Protein AF-A0A2U8WQA1-F1 (afdb_monomer_lite)

Foldseek 3Di:
DDDPPPPCPPPQPPSDDQVVQKDWALQSVLCLPPVGSDPVSSVVSVCCVVPVVQAWDDDPNIIMDGNSVNVVVVVVVVVVD

Radius of gyration: 15.13 Å; chains: 1; bounding box: 34×30×51 Å

pLDDT: mean 86.05, std 16.42, range [47.19, 97.81]

Structure (mmCIF, N/CA/C/O backbone):
data_AF-A0A2U8WQA1-F1
#
_entry.id   AF-A0A2U8WQA1-F1
#
loop_
_atom_site.group_PDB
_atom_site.id
_atom_site.type_symbol
_atom_site.label_atom_id
_atom_site.label_alt_id
_atom_site.label_comp_id
_atom_site.label_asym_id
_atom_site.label_entity_id
_atom_site.label_seq_id
_atom_site.pdbx_PDB_ins_code
_atom_site.Cartn_x
_atom_site.Cartn_y
_atom_site.Cartn_z
_atom_site.occupancy
_atom_site.B_iso_or_equiv
_atom_site.auth_seq_id
_atom_site.auth_comp_id
_atom_site.auth_asym_id
_atom_site.auth_atom_id
_atom_site.pdbx_PDB_model_num
ATOM 1 N N . MET A 1 1 ? -18.235 19.558 -32.822 1.00 47.19 1 MET A N 1
ATOM 2 C CA . MET A 1 1 ? -17.706 18.255 -32.372 1.00 47.19 1 MET A CA 1
ATOM 3 C C . MET A 1 1 ? -18.206 18.049 -30.952 1.00 47.19 1 MET A C 1
ATOM 5 O O . MET A 1 1 ? -17.838 18.867 -30.123 1.00 47.19 1 MET A O 1
ATOM 9 N N . PRO A 1 2 ? -19.120 17.109 -30.667 1.00 48.72 2 PRO A N 1
ATOM 10 C CA . PRO A 1 2 ? -19.568 16.897 -29.297 1.00 48.72 2 PRO A CA 1
ATOM 11 C C . PRO A 1 2 ? -18.494 16.104 -28.542 1.00 48.72 2 PRO A C 1
ATOM 13 O O . PRO A 1 2 ? -18.134 15.001 -28.952 1.00 48.72 2 PRO A O 1
ATOM 16 N N . GLU A 1 3 ? -17.957 16.686 -27.472 1.00 47.22 3 GLU A N 1
ATOM 17 C CA . GLU A 1 3 ? -17.106 15.975 -26.520 1.00 47.22 3 GLU A CA 1
ATOM 18 C C . GLU A 1 3 ? -17.937 14.890 -25.836 1.00 47.22 3 GLU A C 1
ATOM 20 O O . GLU A 1 3 ? -18.971 15.150 -25.218 1.00 47.22 3 GLU A O 1
ATOM 25 N N . ILE A 1 4 ? -17.501 13.645 -25.998 1.00 54.06 4 ILE A N 1
ATOM 26 C CA . ILE A 1 4 ? -18.085 12.489 -25.334 1.00 54.06 4 ILE A CA 1
ATOM 27 C C . ILE A 1 4 ? -17.800 12.659 -23.840 1.00 54.06 4 ILE A C 1
ATOM 29 O O . ILE A 1 4 ? -16.699 12.371 -23.375 1.00 54.06 4 ILE A O 1
ATOM 33 N N . VAL A 1 5 ? -18.793 13.134 -23.085 1.00 50.47 5 VAL A N 1
ATOM 34 C CA . VA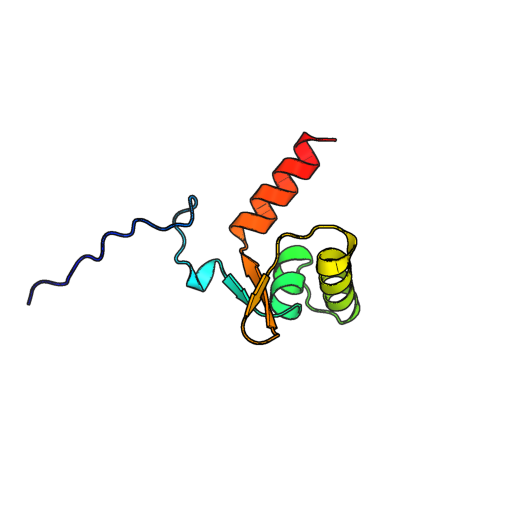L A 1 5 ? -18.789 13.078 -21.621 1.00 50.47 5 VAL A CA 1
ATOM 35 C C . VAL A 1 5 ? -18.848 11.602 -21.249 1.00 50.47 5 VAL A C 1
ATOM 37 O O . VAL A 1 5 ? -19.916 10.993 -21.164 1.00 50.47 5 VAL A O 1
ATOM 40 N N . ALA A 1 6 ? -17.675 10.989 -21.101 1.00 56.09 6 ALA A N 1
ATOM 41 C CA . ALA A 1 6 ? -17.556 9.670 -20.519 1.00 56.09 6 ALA A CA 1
ATOM 42 C C . ALA A 1 6 ? -18.174 9.749 -19.122 1.00 56.09 6 ALA A C 1
ATOM 44 O O . ALA A 1 6 ? -17.635 10.400 -18.231 1.00 56.09 6 ALA A O 1
ATOM 45 N N . ARG A 1 7 ? -19.344 9.127 -18.952 1.00 51.59 7 ARG A N 1
ATOM 46 C CA . ARG A 1 7 ? -19.990 8.927 -17.654 1.00 51.59 7 ARG A CA 1
ATOM 47 C C . ARG A 1 7 ? -18.933 8.443 -16.650 1.00 51.59 7 ARG A C 1
ATOM 49 O O . ARG A 1 7 ? -18.437 7.322 -16.748 1.00 51.59 7 ARG A O 1
ATOM 56 N N . SER A 1 8 ? -18.544 9.293 -15.708 1.00 56.12 8 SER A N 1
ATOM 57 C CA . SER A 1 8 ? -17.583 8.956 -14.660 1.00 56.12 8 SER A CA 1
ATOM 58 C C . SER A 1 8 ? -18.293 8.171 -13.559 1.00 56.12 8 SER A C 1
ATOM 60 O O . SER A 1 8 ? -18.374 8.588 -12.409 1.00 56.12 8 SER A O 1
ATOM 62 N N . THR A 1 9 ? -18.816 6.989 -13.889 1.00 52.31 9 THR A N 1
ATOM 63 C CA . THR A 1 9 ? -19.118 5.995 -12.855 1.00 52.31 9 THR A CA 1
ATOM 64 C C . THR A 1 9 ? -17.782 5.410 -12.418 1.00 52.31 9 THR A C 1
ATOM 66 O O . THR A 1 9 ? -17.354 4.360 -12.891 1.00 52.31 9 THR A O 1
ATOM 69 N N . SER A 1 10 ? -17.058 6.162 -11.590 1.00 52.41 10 SER A N 1
ATOM 70 C CA . SER A 1 10 ? -15.824 5.688 -10.984 1.00 52.41 10 SER A CA 1
ATOM 71 C C . SER A 1 10 ? -16.149 4.442 -10.163 1.00 52.41 10 SER A C 1
ATOM 73 O O . SER A 1 10 ? -16.996 4.482 -9.275 1.00 52.41 10 SER A O 1
ATOM 75 N N . ALA A 1 11 ? -15.458 3.332 -10.427 1.00 54.78 11 ALA A N 1
ATOM 76 C CA . ALA A 1 11 ? -15.473 2.152 -9.556 1.00 54.78 11 ALA A CA 1
ATOM 77 C C . ALA A 1 11 ? -14.826 2.436 -8.179 1.00 54.78 11 ALA A C 1
ATOM 79 O O . ALA A 1 11 ? -14.702 1.547 -7.335 1.00 54.78 11 ALA A O 1
ATOM 80 N N . ASN A 1 12 ? -14.381 3.674 -7.953 1.00 56.03 12 ASN A N 1
ATOM 81 C CA . ASN A 1 12 ? -13.838 4.164 -6.706 1.00 56.03 12 ASN A CA 1
ATOM 82 C C . ASN A 1 12 ? -14.942 5.000 -6.058 1.00 56.03 12 ASN A C 1
ATOM 84 O O . ASN A 1 12 ? -15.213 6.115 -6.500 1.00 56.03 12 ASN A O 1
ATOM 88 N N . GLY A 1 13 ? -15.562 4.484 -4.995 1.00 56.72 13 GLY A N 1
ATOM 89 C CA . GLY A 1 13 ? -16.618 5.181 -4.245 1.00 56.72 13 GLY A CA 1
ATOM 90 C C . GLY A 1 13 ? -16.227 6.552 -3.661 1.00 56.72 13 GLY A C 1
ATOM 91 O O . GLY A 1 13 ? -17.058 7.185 -3.028 1.00 56.72 13 GLY A O 1
ATOM 92 N N . GLY A 1 14 ? -14.988 7.015 -3.877 1.00 60.12 14 GLY A N 1
ATOM 93 C CA . GLY A 1 14 ? -14.450 8.306 -3.438 1.00 60.12 14 GLY A CA 1
ATOM 94 C C . GLY A 1 14 ? -14.209 9.342 -4.547 1.00 60.12 14 GLY A C 1
ATOM 95 O O . GLY A 1 14 ? -13.540 10.334 -4.292 1.00 60.12 14 GLY A O 1
ATOM 96 N N . GLY A 1 15 ? -14.687 9.131 -5.780 1.00 65.69 15 GLY A N 1
ATOM 97 C CA . GLY A 1 15 ? -14.692 10.169 -6.828 1.00 65.69 15 GLY A CA 1
ATOM 98 C C . GLY A 1 15 ? -13.358 10.455 -7.538 1.00 65.69 15 GLY A C 1
ATOM 99 O O . GLY A 1 15 ? -13.368 11.123 -8.568 1.00 65.69 15 GLY A O 1
ATOM 100 N N . LEU A 1 16 ? -12.229 9.913 -7.067 1.00 67.69 16 LEU A N 1
ATOM 101 C CA . LEU A 1 16 ? -10.933 10.046 -7.747 1.00 67.69 16 LEU A CA 1
ATOM 102 C C . LEU A 1 16 ? -10.820 9.122 -8.978 1.00 67.69 16 LEU A C 1
ATOM 104 O O . LEU A 1 16 ? -11.294 7.972 -8.926 1.00 67.69 16 LEU A O 1
ATOM 108 N N . PRO A 1 17 ? -10.153 9.561 -10.065 1.00 83.56 17 PRO A N 1
ATOM 109 C CA . PRO A 1 17 ? -9.745 8.688 -11.162 1.00 83.56 17 PRO A CA 1
ATOM 110 C C . PRO A 1 17 ? -8.889 7.516 -10.664 1.00 83.56 17 PRO A C 1
ATOM 112 O O . PRO A 1 17 ? -8.064 7.669 -9.766 1.00 83.56 17 PRO A O 1
ATOM 115 N N . LEU A 1 18 ? -9.039 6.334 -11.275 1.00 83.31 18 LEU A N 1
ATOM 116 C CA . LEU A 1 18 ? -8.269 5.141 -10.886 1.00 83.31 18 LEU A CA 1
ATOM 117 C C . LEU A 1 18 ? -6.753 5.369 -10.940 1.00 83.31 18 LEU A C 1
ATOM 119 O O . LEU A 1 18 ? -6.038 4.843 -10.097 1.00 83.31 18 LEU A O 1
ATOM 123 N N . ALA A 1 19 ? -6.277 6.163 -11.900 1.00 86.69 19 ALA A N 1
ATOM 124 C CA . ALA A 1 19 ? -4.860 6.484 -12.034 1.00 86.69 19 ALA A CA 1
ATOM 125 C C . ALA A 1 19 ? -4.299 7.247 -10.820 1.00 86.69 19 ALA A C 1
ATOM 127 O O . ALA A 1 19 ? -3.161 7.012 -10.434 1.00 86.69 19 ALA A O 1
ATOM 128 N N . GLU A 1 20 ? -5.096 8.117 -10.197 1.00 86.94 20 GLU A N 1
ATOM 129 C CA . GLU A 1 20 ? -4.691 8.893 -9.016 1.00 86.94 20 GLU A CA 1
ATOM 130 C C . GLU A 1 20 ? -4.809 8.074 -7.722 1.00 86.94 20 GLU A C 1
ATOM 132 O O . GLU A 1 20 ? -4.032 8.245 -6.780 1.00 86.94 20 GLU A O 1
ATOM 137 N N . ASP A 1 21 ? -5.768 7.147 -7.686 1.00 91.00 21 ASP A N 1
ATOM 138 C CA . ASP A 1 21 ? -5.992 6.249 -6.552 1.00 91.00 21 ASP A CA 1
ATOM 139 C C . ASP A 1 21 ? -4.996 5.073 -6.517 1.00 91.00 21 ASP A C 1
ATOM 141 O O . ASP A 1 21 ? -4.808 4.451 -5.472 1.00 91.00 21 ASP A O 1
ATOM 145 N N . LEU A 1 22 ? -4.344 4.753 -7.638 1.00 93.50 22 LEU A N 1
ATOM 146 C CA . LEU A 1 22 ? -3.412 3.635 -7.749 1.00 93.50 22 LEU A CA 1
ATOM 147 C C . LEU A 1 22 ? -1.989 4.031 -7.331 1.00 93.50 22 LEU A C 1
ATOM 149 O O . LEU A 1 22 ? -1.369 4.925 -7.899 1.00 93.50 22 LEU A O 1
ATOM 153 N N . MET A 1 23 ? -1.428 3.288 -6.382 1.00 95.94 23 MET A N 1
ATOM 154 C CA . MET A 1 23 ? -0.016 3.340 -6.010 1.00 95.94 23 MET A CA 1
ATOM 155 C C . MET A 1 23 ? 0.711 2.131 -6.579 1.00 95.94 23 MET A C 1
ATOM 157 O O . MET A 1 23 ? 0.253 0.995 -6.437 1.00 95.94 23 MET A O 1
ATOM 161 N N . THR A 1 24 ? 1.861 2.386 -7.199 1.00 96.19 24 THR A N 1
ATOM 162 C CA . THR A 1 24 ? 2.680 1.366 -7.858 1.00 96.19 24 THR A CA 1
ATOM 163 C C . THR A 1 24 ? 4.041 1.283 -7.178 1.00 96.19 24 THR A C 1
ATOM 165 O O . THR A 1 24 ? 4.759 2.272 -7.078 1.00 96.19 24 THR A O 1
ATOM 168 N N . GLY A 1 25 ? 4.401 0.087 -6.726 1.00 96.44 25 GLY A N 1
ATOM 169 C CA . GLY A 1 25 ? 5.626 -0.196 -5.990 1.00 96.44 25 GLY A CA 1
ATOM 170 C C . GLY A 1 25 ? 5.507 0.057 -4.485 1.00 96.44 25 GLY A C 1
ATOM 171 O O . GLY A 1 25 ? 4.683 0.838 -4.013 1.00 96.44 25 GLY A O 1
ATOM 172 N N . ALA A 1 26 ? 6.382 -0.599 -3.719 1.00 95.75 26 ALA A N 1
ATOM 173 C CA . ALA A 1 26 ? 6.462 -0.398 -2.273 1.00 95.75 26 ALA A CA 1
ATOM 174 C C . ALA A 1 26 ? 6.913 1.019 -1.890 1.00 95.75 26 ALA A C 1
ATOM 176 O O . ALA A 1 26 ? 6.620 1.460 -0.788 1.00 95.75 26 ALA A O 1
ATOM 177 N N . GLU A 1 27 ? 7.602 1.727 -2.788 1.00 97.50 27 GLU A N 1
ATOM 178 C CA . GLU A 1 27 ? 8.024 3.114 -2.587 1.00 97.50 27 GLU A CA 1
ATOM 179 C C . GLU A 1 27 ? 6.824 4.057 -2.467 1.00 97.50 27 GLU A C 1
ATOM 181 O O . GLU A 1 27 ? 6.660 4.695 -1.435 1.00 97.50 27 GLU A O 1
ATOM 186 N N . ALA A 1 28 ? 5.923 4.056 -3.457 1.00 97.19 28 ALA A N 1
ATOM 187 C CA . ALA A 1 28 ? 4.725 4.897 -3.440 1.00 97.19 28 ALA A CA 1
ATOM 188 C C . ALA A 1 28 ? 3.802 4.579 -2.252 1.00 97.19 28 ALA A C 1
ATOM 190 O O . ALA A 1 28 ? 3.204 5.477 -1.665 1.00 97.19 28 ALA A O 1
ATOM 191 N N . ILE A 1 29 ? 3.698 3.298 -1.886 1.00 96.75 29 ILE A N 1
ATOM 192 C CA . ILE A 1 29 ? 2.902 2.866 -0.732 1.00 96.75 29 ILE A CA 1
ATOM 193 C C . ILE A 1 29 ? 3.561 3.320 0.580 1.00 96.75 29 ILE A C 1
ATOM 195 O O . ILE A 1 29 ? 2.862 3.759 1.489 1.00 96.75 29 ILE A O 1
ATOM 199 N N . ALA A 1 30 ? 4.889 3.228 0.690 1.00 97.62 30 ALA A N 1
ATOM 200 C CA . ALA A 1 30 ? 5.619 3.666 1.876 1.00 97.62 30 ALA A CA 1
ATOM 201 C C . ALA A 1 30 ? 5.521 5.183 2.064 1.00 97.62 30 ALA A C 1
ATOM 203 O O . ALA A 1 30 ? 5.192 5.628 3.157 1.00 97.62 30 ALA A O 1
ATOM 204 N N . GLU A 1 31 ? 5.710 5.951 0.992 1.00 97.81 31 GLU A N 1
ATOM 205 C CA . GLU A 1 31 ? 5.532 7.403 0.999 1.00 97.81 31 GLU A CA 1
ATOM 206 C C . GLU A 1 31 ? 4.120 7.787 1.463 1.00 97.81 31 GLU A C 1
ATOM 208 O O . GLU A 1 31 ? 3.949 8.675 2.289 1.00 97.81 31 GLU A O 1
ATOM 213 N N . PHE A 1 32 ? 3.097 7.067 0.995 1.00 96.06 32 PHE A N 1
ATOM 214 C CA . PHE A 1 32 ? 1.715 7.329 1.388 1.00 96.06 32 PHE A CA 1
ATOM 215 C C . PHE A 1 32 ? 1.417 7.008 2.860 1.00 96.06 32 PHE A C 1
ATOM 217 O O . PHE A 1 32 ? 0.697 7.764 3.506 1.00 96.06 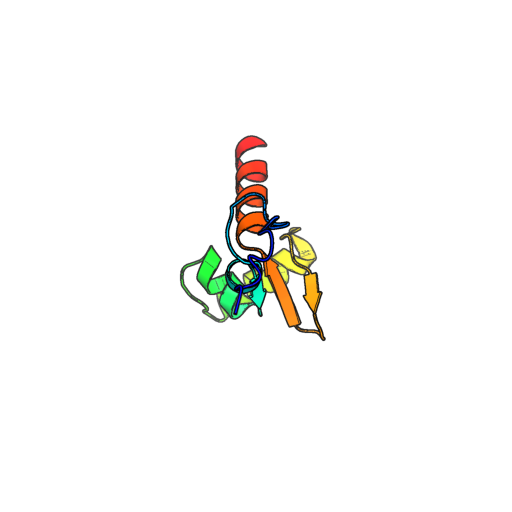32 PHE A O 1
ATOM 224 N N . ILE A 1 33 ? 1.931 5.893 3.389 1.00 94.69 33 ILE A N 1
ATOM 225 C CA . ILE A 1 33 ? 1.629 5.447 4.762 1.00 94.69 33 ILE A CA 1
ATOM 226 C C . ILE A 1 33 ? 2.512 6.157 5.797 1.00 94.69 33 ILE A C 1
ATOM 228 O O . ILE A 1 33 ? 2.037 6.496 6.877 1.00 94.69 33 ILE A O 1
ATOM 232 N N . PHE A 1 34 ? 3.796 6.340 5.493 1.00 95.50 34 PHE A N 1
ATOM 233 C CA . PHE A 1 34 ? 4.804 6.793 6.454 1.00 95.50 34 PHE A CA 1
ATOM 234 C C . PHE A 1 34 ? 5.288 8.226 6.203 1.00 95.50 34 PHE A C 1
ATOM 236 O O . PHE A 1 34 ? 5.917 8.801 7.087 1.00 95.50 34 PHE A O 1
ATOM 243 N N . GLY A 1 35 ? 5.008 8.809 5.032 1.00 96.69 35 GLY A N 1
ATOM 244 C CA . GLY A 1 35 ? 5.540 10.117 4.633 1.00 96.69 35 GLY A CA 1
ATOM 245 C C . GLY A 1 35 ? 7.014 10.091 4.217 1.00 96.69 35 GLY A C 1
ATOM 246 O O . GLY A 1 35 ? 7.600 11.148 4.004 1.00 96.69 35 GLY A O 1
ATOM 247 N N . ASP A 1 36 ? 7.619 8.901 4.142 1.00 96.81 36 ASP A N 1
ATOM 248 C CA . ASP A 1 36 ? 8.954 8.691 3.598 1.00 96.81 36 ASP A CA 1
ATOM 249 C C . ASP A 1 36 ? 9.097 7.279 3.011 1.00 96.81 36 ASP A C 1
ATOM 251 O O . ASP A 1 36 ? 8.627 6.278 3.571 1.00 96.81 36 ASP A O 1
ATOM 255 N N . ALA A 1 37 ? 9.817 7.186 1.897 1.00 96.50 37 ALA A N 1
ATOM 256 C CA . ALA A 1 37 ? 10.080 5.927 1.214 1.00 96.50 37 ALA A CA 1
ATOM 257 C C . ALA A 1 37 ? 11.427 5.270 1.586 1.00 96.50 37 ALA A C 1
ATOM 259 O O . ALA A 1 37 ? 12.060 4.618 0.747 1.00 96.50 37 ALA A O 1
ATOM 260 N N . SER A 1 38 ? 11.881 5.409 2.839 1.00 97.31 38 SER A N 1
ATOM 261 C CA . SER A 1 38 ? 13.119 4.770 3.304 1.00 97.31 38 SER A CA 1
ATOM 262 C C . SER A 1 38 ? 13.109 3.247 3.116 1.00 97.31 38 SER A C 1
ATOM 264 O O . SER A 1 38 ? 12.069 2.584 3.137 1.00 97.31 38 SER A O 1
ATOM 266 N N . GLU A 1 39 ? 14.300 2.649 2.990 1.00 97.00 39 GLU A N 1
ATOM 267 C CA . GLU A 1 39 ? 14.466 1.192 2.848 1.00 97.00 39 GLU A CA 1
ATOM 268 C C . GLU A 1 39 ? 13.713 0.390 3.915 1.00 97.00 39 GLU A C 1
ATOM 270 O O . GLU A 1 39 ? 13.132 -0.661 3.630 1.00 97.00 39 GLU A O 1
ATOM 275 N N . ALA A 1 40 ? 13.721 0.883 5.155 1.00 97.44 40 ALA A N 1
ATOM 276 C CA . ALA A 1 40 ? 13.024 0.252 6.265 1.00 97.44 40 ALA A CA 1
ATOM 277 C C . ALA A 1 40 ? 11.505 0.241 6.036 1.00 97.44 40 ALA A C 1
ATOM 279 O O . ALA A 1 40 ? 10.872 -0.806 6.195 1.00 97.44 40 ALA A O 1
ATOM 280 N N . ASN A 1 41 ? 10.929 1.361 5.596 1.00 97.62 41 ASN A N 1
ATOM 281 C CA . ASN A 1 41 ? 9.497 1.475 5.332 1.00 97.62 41 ASN A CA 1
ATOM 282 C C . ASN A 1 41 ? 9.064 0.648 4.120 1.00 97.62 41 ASN A C 1
ATOM 284 O O . ASN A 1 41 ? 8.060 -0.059 4.194 1.00 97.62 41 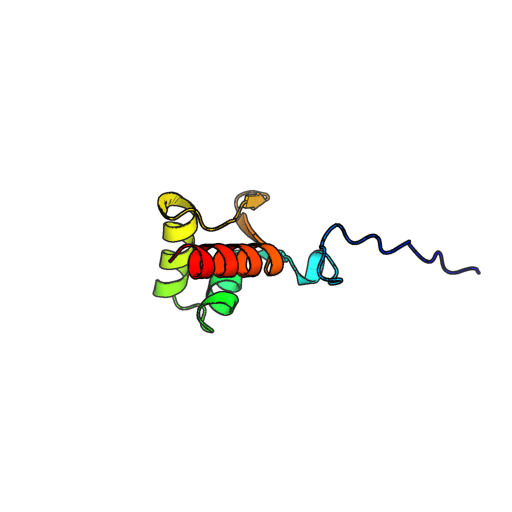ASN A O 1
ATOM 288 N N . ARG A 1 42 ? 9.860 0.600 3.047 1.00 97.62 42 ARG A N 1
ATOM 289 C CA . ARG A 1 42 ? 9.565 -0.278 1.898 1.00 97.62 42 ARG A CA 1
ATOM 290 C C . ARG A 1 42 ? 9.554 -1.756 2.296 1.00 97.62 42 ARG A C 1
ATOM 292 O O . ARG A 1 42 ? 8.676 -2.505 1.868 1.00 97.62 42 ARG A O 1
ATOM 299 N N . ARG A 1 43 ? 10.478 -2.186 3.166 1.00 97.25 43 ARG A N 1
ATOM 300 C CA . ARG A 1 43 ? 10.469 -3.549 3.734 1.00 97.25 43 ARG A CA 1
ATOM 301 C C . ARG A 1 43 ? 9.241 -3.805 4.603 1.00 97.25 43 ARG A C 1
ATOM 303 O O . ARG A 1 43 ? 8.664 -4.885 4.501 1.00 97.25 43 ARG A O 1
ATOM 310 N N . ARG A 1 44 ? 8.816 -2.827 5.411 1.00 97.12 44 ARG A N 1
ATOM 311 C CA . ARG A 1 44 ? 7.568 -2.915 6.189 1.00 97.12 44 ARG A CA 1
ATOM 312 C C . ARG A 1 44 ? 6.355 -3.089 5.283 1.00 97.12 44 ARG A C 1
ATOM 314 O O . ARG A 1 44 ? 5.529 -3.940 5.582 1.00 97.12 44 ARG A O 1
ATOM 321 N N . VAL A 1 45 ? 6.283 -2.372 4.158 1.00 96.88 45 VAL A N 1
ATOM 322 C CA . VAL A 1 45 ? 5.205 -2.544 3.167 1.00 96.88 45 VAL A CA 1
ATOM 323 C C . VAL A 1 45 ? 5.183 -3.968 2.616 1.00 96.88 45 VAL A C 1
ATOM 325 O O . VAL A 1 45 ? 4.133 -4.604 2.627 1.00 96.88 45 VAL A O 1
ATOM 328 N N . TYR A 1 46 ? 6.327 -4.502 2.175 1.00 96.81 46 TYR A N 1
ATOM 329 C CA . TYR A 1 46 ? 6.385 -5.881 1.675 1.00 96.81 46 TYR A CA 1
ATOM 330 C C . TYR A 1 46 ? 6.002 -6.904 2.742 1.00 96.81 46 TYR A C 1
ATOM 332 O O . TYR A 1 46 ? 5.232 -7.820 2.464 1.00 96.81 46 TYR A O 1
ATOM 340 N N . HIS A 1 47 ? 6.508 -6.736 3.963 1.00 97.06 47 HIS A N 1
ATOM 341 C CA . HIS A 1 47 ? 6.158 -7.609 5.075 1.00 97.06 47 HIS A CA 1
ATOM 342 C C . HIS A 1 47 ? 4.662 -7.539 5.396 1.00 97.06 47 HIS A C 1
ATOM 344 O O . HIS A 1 47 ? 4.029 -8.573 5.577 1.00 97.06 47 HIS A O 1
ATOM 350 N N . ALA A 1 48 ? 4.074 -6.342 5.410 1.00 95.44 48 ALA A N 1
ATOM 351 C CA . ALA A 1 48 ? 2.655 -6.163 5.677 1.00 95.44 48 ALA A CA 1
ATOM 352 C C . ALA A 1 48 ? 1.772 -6.756 4.569 1.00 95.44 48 ALA A C 1
ATOM 354 O O . ALA A 1 48 ? 0.757 -7.382 4.870 1.00 95.44 48 ALA A O 1
ATOM 355 N N . ALA A 1 49 ? 2.181 -6.618 3.305 1.00 95.69 49 ALA A N 1
ATOM 356 C CA . ALA A 1 49 ? 1.507 -7.235 2.165 1.00 95.69 49 ALA A CA 1
ATOM 357 C C . ALA A 1 49 ? 1.537 -8.771 2.221 1.00 95.69 49 ALA A C 1
ATOM 359 O O . ALA A 1 49 ? 0.555 -9.409 1.857 1.00 95.69 49 ALA A O 1
ATOM 360 N N . ASP A 1 50 ? 2.635 -9.363 2.696 1.00 95.12 50 ASP A N 1
ATOM 361 C CA . ASP A 1 50 ? 2.799 -10.821 2.754 1.00 95.12 50 ASP A CA 1
ATOM 362 C C . ASP A 1 50 ? 2.226 -11.454 4.035 1.00 95.12 50 ASP A C 1
ATOM 364 O O . ASP A 1 50 ? 1.715 -12.573 4.001 1.00 95.12 50 ASP A O 1
ATOM 368 N N . LYS A 1 51 ? 2.323 -10.764 5.180 1.00 95.50 51 LYS A N 1
ATOM 369 C CA . LYS A 1 51 ? 2.062 -11.351 6.507 1.00 95.50 51 LYS A CA 1
ATOM 370 C C . LYS A 1 51 ? 0.954 -10.687 7.311 1.00 95.50 51 LYS A C 1
ATOM 372 O O . LYS A 1 51 ? 0.386 -11.351 8.170 1.00 95.50 51 LYS A O 1
ATOM 377 N N . LEU A 1 52 ? 0.655 -9.411 7.069 1.00 91.81 52 LEU A N 1
ATOM 378 C CA . LEU A 1 52 ? -0.240 -8.622 7.931 1.00 91.81 52 LEU A CA 1
ATOM 379 C C . LEU A 1 52 ? -1.553 -8.223 7.244 1.00 91.81 52 LEU A C 1
ATOM 381 O O . LEU A 1 52 ? -2.348 -7.487 7.818 1.00 91.81 52 LEU A O 1
ATOM 385 N N . GLY A 1 53 ? -1.793 -8.708 6.024 1.00 92.25 53 GLY A N 1
ATOM 386 C CA . GLY A 1 53 ? -3.058 -8.503 5.319 1.00 92.25 53 GLY A CA 1
ATOM 387 C C . GLY A 1 53 ? -3.246 -7.098 4.741 1.00 92.25 53 GLY A C 1
ATOM 388 O O . GLY A 1 53 ? -4.387 -6.686 4.536 1.00 92.25 53 GLY A O 1
ATOM 389 N N . LEU A 1 54 ? -2.159 -6.365 4.459 1.00 95.19 54 LEU A N 1
ATOM 390 C CA . LEU A 1 54 ? -2.248 -5.072 3.774 1.00 95.19 54 LEU A CA 1
ATOM 391 C C . LEU A 1 54 ? -2.934 -5.253 2.401 1.00 95.19 54 LEU A C 1
ATOM 393 O O . LEU A 1 54 ? -2.441 -6.039 1.579 1.00 95.19 54 LEU A O 1
ATOM 397 N N . PRO A 1 55 ? -4.028 -4.523 2.103 1.00 95.06 55 PRO A N 1
ATOM 398 C CA . PRO A 1 55 ? -4.788 -4.714 0.873 1.00 95.06 55 PRO A CA 1
ATOM 399 C C . PRO A 1 55 ? -3.983 -4.250 -0.345 1.00 95.06 55 PRO A C 1
ATOM 401 O O . PRO A 1 55 ? -3.859 -3.059 -0.636 1.00 95.06 55 PRO A O 1
ATOM 404 N N . SER A 1 56 ? -3.431 -5.218 -1.069 1.00 96.06 56 SER A N 1
ATOM 405 C CA . SER A 1 56 ? -2.544 -5.008 -2.211 1.00 96.06 56 SER A CA 1
ATOM 406 C C . SER A 1 56 ? -2.710 -6.122 -3.247 1.00 96.06 56 SER A C 1
ATOM 408 O O . SER A 1 56 ? -3.287 -7.173 -2.970 1.00 96.06 56 SER A O 1
ATOM 410 N N . PHE A 1 57 ? -2.235 -5.881 -4.468 1.00 94.75 57 PHE A N 1
ATOM 411 C CA . PHE A 1 57 ? -2.273 -6.832 -5.579 1.00 94.75 57 PHE A CA 1
ATOM 412 C C . PHE A 1 57 ? -1.009 -6.722 -6.441 1.00 94.75 57 PHE A C 1
ATOM 414 O O . PHE A 1 57 ? -0.202 -5.808 -6.277 1.00 94.75 57 PHE A O 1
ATOM 421 N N . LYS A 1 58 ? -0.808 -7.670 -7.362 1.00 94.81 58 LYS A N 1
ATOM 422 C CA . LYS A 1 58 ? 0.346 -7.690 -8.273 1.00 94.81 58 LYS A CA 1
ATOM 423 C C . LYS A 1 58 ? -0.069 -7.334 -9.698 1.00 94.81 58 LYS A C 1
ATOM 425 O O . LYS A 1 58 ? -1.029 -7.898 -10.212 1.00 94.81 58 LYS A O 1
ATOM 430 N N . LEU A 1 59 ? 0.697 -6.461 -10.351 1.00 93.44 59 LEU A N 1
ATOM 431 C CA . LEU A 1 59 ? 0.556 -6.130 -11.772 1.00 93.44 59 LEU A CA 1
ATOM 432 C C . LEU A 1 59 ? 1.926 -6.238 -12.450 1.00 93.44 59 LEU A C 1
ATOM 434 O O . LEU A 1 59 ? 2.831 -5.464 -12.150 1.00 93.44 59 LEU A O 1
ATOM 438 N N . GLY A 1 60 ? 2.109 -7.243 -13.313 1.00 90.88 60 GLY A N 1
ATOM 439 C CA . GLY A 1 60 ? 3.395 -7.479 -13.988 1.00 90.88 60 GLY A CA 1
ATOM 440 C C . GLY A 1 60 ? 4.574 -7.746 -13.035 1.00 90.88 60 GLY A C 1
ATOM 441 O O . GLY A 1 60 ? 5.707 -7.423 -13.362 1.00 90.88 60 GLY A O 1
ATOM 442 N N . GLY A 1 61 ? 4.311 -8.281 -11.835 1.00 91.06 61 GLY A N 1
ATOM 443 C CA . GLY A 1 61 ? 5.315 -8.509 -10.779 1.00 91.06 61 GLY A CA 1
ATOM 444 C C . GLY A 1 61 ? 5.466 -7.353 -9.780 1.00 91.06 61 GLY A C 1
ATOM 445 O O . GLY A 1 61 ? 5.910 -7.563 -8.642 1.00 91.06 61 GLY A O 1
ATOM 446 N N . THR A 1 62 ? 4.996 -6.160 -10.138 1.00 94.88 62 THR A N 1
ATOM 447 C CA . THR A 1 62 ? 5.021 -4.976 -9.275 1.00 94.88 62 THR A CA 1
ATOM 448 C C . THR A 1 62 ? 3.905 -5.039 -8.237 1.00 94.88 62 THR A C 1
ATOM 450 O O . THR A 1 62 ? 2.780 -5.423 -8.548 1.00 94.88 62 THR A O 1
ATOM 453 N N . LEU A 1 63 ? 4.228 -4.710 -6.981 1.00 96.06 63 LEU A N 1
ATOM 454 C CA . LEU A 1 63 ? 3.239 -4.581 -5.907 1.00 96.06 63 LEU A CA 1
ATOM 455 C C . LEU A 1 63 ? 2.463 -3.281 -6.098 1.00 96.06 63 LEU A C 1
ATOM 457 O O . LEU A 1 63 ? 3.079 -2.223 -6.145 1.00 96.06 63 LEU A O 1
ATOM 461 N N . CYS A 1 64 ? 1.144 -3.361 -6.170 1.00 97.00 64 CYS A N 1
ATOM 462 C CA . CYS A 1 64 ? 0.265 -2.212 -6.305 1.00 97.00 64 CYS A CA 1
ATOM 463 C C . CYS A 1 64 ? -0.779 -2.213 -5.191 1.00 97.00 64 CYS A C 1
ATOM 465 O O . CYS A 1 64 ? -1.185 -3.264 -4.694 1.00 97.00 64 CYS A O 1
ATOM 467 N N . ALA A 1 65 ? -1.240 -1.030 -4.814 1.00 96.44 65 ALA A N 1
ATOM 468 C CA . ALA A 1 65 ? -2.334 -0.868 -3.869 1.00 96.44 65 ALA A CA 1
ATOM 469 C C . ALA A 1 65 ? -3.148 0.370 -4.228 1.00 96.44 65 ALA A C 1
ATOM 471 O O . ALA A 1 65 ? -2.671 1.258 -4.931 1.00 96.44 65 ALA A O 1
ATOM 472 N N . ARG A 1 66 ? -4.386 0.432 -3.744 1.00 95.12 66 ARG A N 1
ATOM 473 C CA . ARG A 1 66 ? -5.245 1.604 -3.921 1.00 95.12 66 ARG A CA 1
ATOM 474 C C . ARG A 1 66 ? -5.290 2.419 -2.638 1.00 95.12 66 ARG A C 1
ATOM 476 O O . ARG A 1 66 ? -5.524 1.841 -1.575 1.00 95.12 66 ARG A O 1
ATOM 483 N N . ARG A 1 67 ? -5.112 3.739 -2.735 1.00 93.62 67 ARG A N 1
ATOM 484 C CA . ARG A 1 67 ? -5.118 4.661 -1.583 1.00 93.62 67 ARG A CA 1
ATOM 485 C C . ARG A 1 67 ? -6.423 4.532 -0.806 1.00 93.62 67 ARG A C 1
ATOM 487 O O . ARG A 1 67 ? -6.404 4.249 0.387 1.00 93.62 67 ARG A O 1
ATOM 494 N N . SER A 1 68 ? -7.550 4.621 -1.508 1.00 91.38 68 SER A N 1
ATOM 495 C CA . SER A 1 68 ? -8.892 4.479 -0.933 1.00 91.38 68 SER A CA 1
ATOM 496 C C . SER A 1 68 ? -9.106 3.146 -0.211 1.00 91.38 68 SER A C 1
ATOM 498 O O . SER A 1 68 ? -9.743 3.104 0.837 1.00 91.38 68 SER A O 1
ATOM 500 N N . THR A 1 69 ?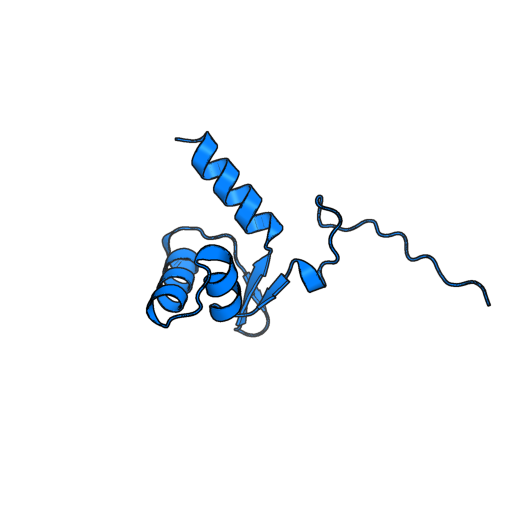 -8.548 2.051 -0.736 1.00 94.00 69 THR A N 1
ATOM 501 C CA . THR A 1 69 ? -8.685 0.723 -0.121 1.00 94.00 69 THR A CA 1
ATOM 502 C C . THR A 1 69 ? -7.848 0.600 1.146 1.00 94.00 69 THR A C 1
ATOM 504 O O . THR A 1 69 ? -8.318 0.007 2.114 1.00 94.00 69 THR A O 1
ATOM 507 N N . ILE A 1 70 ? -6.639 1.171 1.162 1.00 94.31 70 ILE A N 1
ATOM 508 C CA . ILE A 1 70 ? -5.814 1.228 2.375 1.00 94.31 70 ILE A CA 1
ATOM 509 C C . ILE A 1 70 ? -6.521 2.057 3.449 1.00 94.31 70 ILE A C 1
ATOM 511 O O . ILE A 1 70 ? -6.648 1.577 4.568 1.00 94.31 70 ILE A O 1
ATOM 515 N N . LEU A 1 71 ? -7.045 3.240 3.111 1.00 93.44 71 LEU A N 1
ATOM 516 C CA . LEU A 1 71 ? -7.769 4.091 4.065 1.00 93.44 71 LEU A CA 1
ATOM 517 C C . LEU A 1 71 ? -8.988 3.375 4.666 1.00 93.44 71 LEU A C 1
ATOM 519 O O . LEU A 1 71 ? -9.100 3.278 5.883 1.00 93.44 71 LEU A O 1
ATOM 523 N N . ALA A 1 72 ? -9.842 2.779 3.828 1.00 92.62 72 ALA A N 1
ATOM 524 C CA . ALA A 1 72 ? -11.004 2.016 4.296 1.00 92.62 72 ALA A CA 1
ATOM 525 C C . ALA A 1 72 ? -10.615 0.748 5.083 1.00 92.62 72 ALA A C 1
ATOM 527 O O . ALA A 1 72 ? -11.394 0.204 5.866 1.00 92.62 72 ALA A O 1
ATOM 528 N N . TRP A 1 73 ? -9.425 0.199 4.842 1.00 93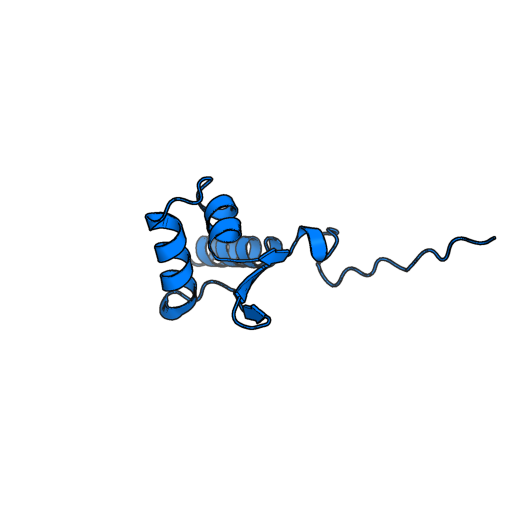.81 73 TRP A N 1
ATOM 529 C CA . TRP A 1 73 ? -8.900 -0.906 5.634 1.00 93.81 73 TRP A CA 1
ATOM 530 C C . TRP A 1 73 ? -8.414 -0.436 7.007 1.00 93.81 73 TRP A C 1
ATOM 532 O O . TRP A 1 73 ? -8.784 -1.080 7.985 1.00 93.81 73 TRP A O 1
ATOM 542 N N . ILE A 1 74 ? -7.689 0.686 7.089 1.00 92.62 74 ILE A N 1
ATOM 543 C CA . ILE A 1 74 ? -7.251 1.303 8.354 1.00 92.62 74 ILE A CA 1
ATOM 544 C C . ILE A 1 74 ? -8.463 1.632 9.227 1.00 92.62 74 ILE A C 1
ATOM 546 O O . ILE A 1 74 ? -8.535 1.152 10.352 1.00 92.62 74 ILE A O 1
ATOM 550 N N . GLU A 1 75 ? -9.467 2.316 8.673 1.00 94.25 75 GLU A N 1
ATOM 551 C CA . GLU A 1 75 ? -10.699 2.669 9.393 1.00 94.25 75 GLU A CA 1
ATOM 552 C C . GLU A 1 75 ? -11.403 1.429 9.977 1.00 94.25 75 GLU A C 1
ATOM 554 O O . GLU A 1 75 ? -11.928 1.445 11.090 1.00 94.25 75 GLU A O 1
ATOM 559 N N . ARG A 1 76 ? -11.389 0.304 9.250 1.00 93.19 76 ARG A N 1
ATOM 560 C CA . ARG A 1 76 ? -11.932 -0.963 9.762 1.00 93.19 76 ARG A CA 1
ATOM 561 C C . ARG A 1 76 ? -11.086 -1.575 10.875 1.00 93.19 76 ARG A C 1
ATOM 563 O O . ARG A 1 76 ? -11.664 -2.222 11.739 1.00 93.19 76 ARG A O 1
ATOM 570 N N . GLN A 1 77 ? -9.760 -1.426 10.841 1.00 91.25 77 GLN A N 1
ATOM 571 C CA . GLN A 1 77 ? -8.898 -1.881 11.939 1.00 91.25 77 GLN A CA 1
ATOM 572 C C . GLN A 1 77 ? -9.143 -1.046 13.198 1.00 91.25 77 GLN A C 1
ATOM 574 O O . GLN A 1 77 ? -9.276 -1.607 14.279 1.00 91.25 77 GLN A O 1
ATOM 579 N N . GLU A 1 78 ? -9.250 0.274 13.047 1.00 93.44 78 GLU A N 1
ATOM 580 C CA . GLU A 1 78 ? -9.472 1.210 14.153 1.00 93.44 78 GLU A CA 1
ATOM 581 C C . GLU A 1 78 ? -10.836 1.003 14.820 1.00 93.44 78 GLU A C 1
ATOM 583 O O . GLU A 1 78 ? -10.922 1.025 16.040 1.00 93.44 78 GLU A O 1
ATOM 588 N N . ASN A 1 79 ? -11.889 0.727 14.044 1.00 91.19 79 ASN A N 1
ATOM 589 C CA . ASN A 1 79 ? -13.228 0.453 14.581 1.00 91.19 79 ASN A CA 1
ATOM 590 C C . ASN A 1 79 ? -13.387 -0.944 15.208 1.00 91.19 79 ASN A C 1
ATOM 592 O O . ASN A 1 79 ? -14.386 -1.202 15.877 1.00 91.19 79 ASN A O 1
ATOM 596 N N . ALA A 1 80 ? -12.465 -1.869 14.934 1.00 81.62 80 ALA A N 1
ATOM 597 C CA . ALA A 1 80 ? -12.489 -3.220 15.494 1.00 81.62 80 ALA A CA 1
ATOM 598 C C . ALA A 1 80 ? -11.707 -3.342 16.818 1.00 81.62 80 ALA A C 1
ATOM 600 O O . ALA A 1 80 ? -11.746 -4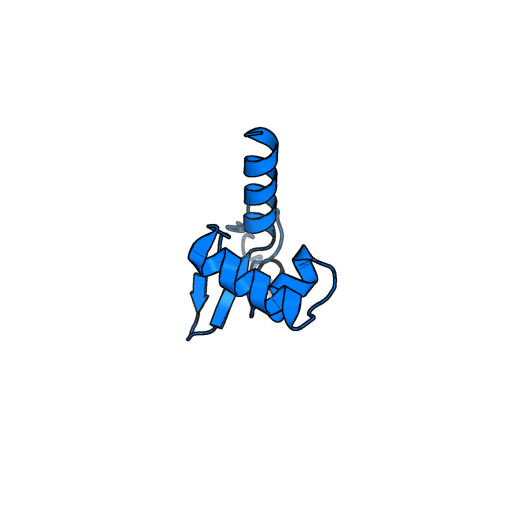.413 17.428 1.00 81.62 80 ALA A O 1
ATOM 601 N N . ALA A 1 81 ? -10.993 -2.286 17.224 1.00 60.72 81 ALA A N 1
ATOM 602 C CA . ALA A 1 81 ? -10.220 -2.192 18.463 1.00 60.72 81 ALA A CA 1
ATOM 603 C C . ALA A 1 81 ? -11.048 -1.582 19.605 1.00 60.72 81 ALA A C 1
ATOM 605 O O . ALA A 1 81 ? -10.851 -2.034 20.756 1.00 60.72 81 ALA A O 1
#

Secondary structure (DSSP, 8-state):
----------SSTTS--HHHHEEEHHHHHHHHHHS---HHHHHHHHHHHHHS----EEETTEEEEEHHHHHHHHHHHHHT-

Organism: NCBI:txid2202827

Sequence (81 aa):
MPEIVARSTSANGGGLPLAEDLMTGAEAIAEFIFGDASEANRRRVYHAADKLGLPSFKLGGTLCARRSTILAWIERQENAA